Protein AF-A0A7S2IK49-F1 (afdb_monomer)

pLDDT: mean 82.24, std 15.84, range [33.97, 98.12]

Foldseek 3Di:
DDDQPPQREPDDAQAEDEQCLPAAAEEDDPPHEYEYENYEYYNQHPDDPDPPRQDEASHYEEPEHYEYELYEYYLAQGAAYASHYEAQYAYEYYQYYYANAEYPYYRHYDYDHDPVRDYHYPPVRYYYYHGD

Organism: NCBI:txid156173

Secondary structure (DSSP, 8-state):
-PPPPTTS-B--TTEEEE-TTTS-SEEPPTT--EEEESEEEES-EE--SSTT-----SSEEESSEEEEEEEEEES-EESSB-SSEEESSEEEEEEEEEES-B-SB-SSEEE---TTS--EE-TTSEEEES--

InterPro domains:
  IPR011050 Pectin lyase fold/virulence factor [SSF51126] (5-116)

Nearest PDB structures (foldseek):
  1dbo-assembly1_A  TM=4.584E-01  e=4.000E+00  Pedobacter heparinus
  8jle-assembly1_A  TM=2.167E-01  e=2.878E-01  Homo sapiens
  7uib-assembly1_F  TM=2.318E-01  e=9.103E-01  Homo sapiens
  8yk1-assembly3_C  TM=3.008E-01  e=4.225E+00  Bifidobacterium bifidum JCM 1254

Sequence (132 aa):
MKEVDANGTIIQNGTVLDGLHNFTLLTTLQGVDINVSDITFINGAAPGNDMNNAVNGGAVVNGHKMTVSRCNFYNNIATSQGGAFSNTGELVLHTVDFRHNKAKDAGALASTGASNKRIKMHGKYVTFAHNE

Mean predicted aligned error: 6.8 Å

Radius of gyration: 13.39 Å; Cα contacts (8 Å, |Δi|>4): 428; chains: 1; bounding box: 37×31×32 Å

Solvent-accessible surface area (backbone atoms only — not comparable to full-atom values): 6336 Å² total; per-residue (Å²): 138,82,79,64,44,101,73,58,32,48,77,48,83,78,37,71,49,74,24,82,59,67,31,55,73,44,70,56,56,90,93,46,64,38,47,41,39,31,37,34,41,29,27,8,8,22,74,45,94,45,102,83,44,73,26,48,7,0,26,27,34,37,66,32,45,37,40,41,31,53,29,39,34,34,51,9,32,12,64,29,29,0,0,24,28,22,33,50,22,33,40,37,43,38,39,31,40,35,32,48,9,29,18,73,44,49,12,36,64,30,74,73,26,58,89,90,33,58,74,45,65,55,69,92,39,58,46,78,44,75,48,65

Structure (mmCIF, N/CA/C/O backbone):
data_AF-A0A7S2IK49-F1
#
_entry.id   AF-A0A7S2IK49-F1
#
loop_
_atom_site.group_PDB
_atom_site.id
_atom_site.type_symbol
_atom_site.label_atom_id
_atom_site.label_alt_id
_atom_site.label_comp_id
_atom_site.label_asym_id
_atom_site.label_entity_id
_atom_site.label_seq_id
_atom_site.pdbx_PDB_ins_code
_atom_site.Cartn_x
_atom_site.Cartn_y
_atom_site.Cartn_z
_atom_site.occupancy
_atom_site.B_iso_or_equiv
_atom_site.auth_seq_id
_atom_site.auth_comp_id
_atom_site.auth_asym_id
_atom_site.auth_atom_id
_atom_site.pdbx_PDB_model_num
ATOM 1 N N . MET A 1 1 ? -5.432 18.640 -6.235 1.00 33.97 1 MET A N 1
ATOM 2 C CA . MET A 1 1 ? -5.021 18.485 -4.825 1.00 33.97 1 MET A CA 1
ATOM 3 C C . MET A 1 1 ? -6.313 18.313 -4.037 1.00 33.97 1 MET A C 1
ATOM 5 O O . MET A 1 1 ? -7.116 19.233 -4.068 1.00 33.97 1 MET A O 1
ATOM 9 N N . LYS A 1 2 ? -6.619 17.115 -3.523 1.00 42.72 2 LYS A N 1
ATOM 10 C CA . LYS A 1 2 ? -7.844 16.874 -2.736 1.00 42.72 2 LYS A CA 1
ATOM 11 C C . LYS A 1 2 ? -7.474 16.885 -1.253 1.00 42.72 2 LYS A C 1
ATOM 13 O O . LYS A 1 2 ? -6.418 16.373 -0.898 1.00 42.72 2 LYS A O 1
ATOM 18 N N . GLU A 1 3 ? -8.296 17.563 -0.463 1.00 40.81 3 GLU A N 1
ATOM 19 C CA . GLU A 1 3 ? -8.010 18.011 0.902 1.00 40.81 3 GLU A CA 1
ATOM 20 C C . GLU A 1 3 ? -7.907 16.862 1.914 1.00 40.81 3 GLU A C 1
ATOM 22 O O . GLU A 1 3 ? -8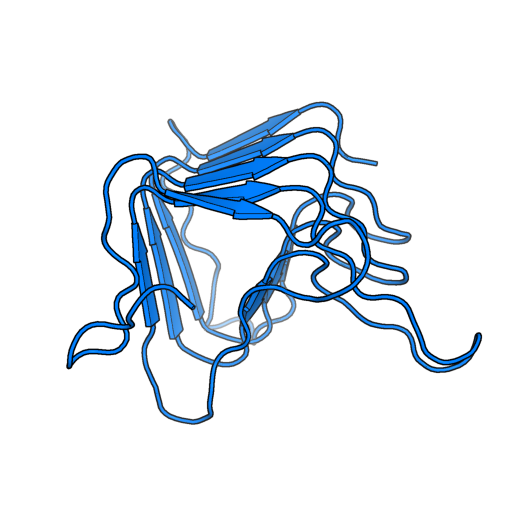.616 15.860 1.828 1.00 40.81 3 GLU A O 1
ATOM 27 N N . VAL A 1 4 ? -7.006 17.047 2.878 1.00 46.50 4 VAL A N 1
ATOM 28 C CA . VAL A 1 4 ? -6.855 16.243 4.094 1.00 46.50 4 VAL A CA 1
ATOM 29 C C . VAL A 1 4 ? -7.746 16.886 5.156 1.00 46.50 4 VAL A C 1
ATOM 31 O O . VAL A 1 4 ? -7.681 18.105 5.325 1.00 46.50 4 VAL A O 1
ATOM 34 N N . ASP A 1 5 ? -8.593 16.120 5.851 1.00 50.47 5 ASP A N 1
ATOM 35 C CA . ASP A 1 5 ? -9.373 16.698 6.950 1.00 50.47 5 ASP A CA 1
ATOM 36 C C . ASP A 1 5 ? -8.479 17.067 8.147 1.00 50.47 5 ASP A C 1
ATOM 38 O O . ASP A 1 5 ? -7.316 16.669 8.235 1.00 50.47 5 ASP A O 1
ATOM 42 N N . ALA A 1 6 ? -9.013 17.848 9.089 1.00 41.59 6 ALA A N 1
ATOM 43 C CA . ALA A 1 6 ? -8.260 18.381 10.227 1.00 41.59 6 ALA A CA 1
ATOM 44 C C . ALA A 1 6 ? -7.614 17.311 11.141 1.00 41.59 6 ALA A C 1
ATOM 46 O O . ALA A 1 6 ? -6.822 17.669 12.011 1.00 41.59 6 ALA A O 1
ATOM 47 N N . ASN A 1 7 ? -7.916 16.021 10.942 1.00 48.44 7 ASN A N 1
ATOM 48 C CA . ASN A 1 7 ? -7.340 14.895 11.679 1.00 48.44 7 ASN A CA 1
ATOM 49 C C . ASN A 1 7 ? -6.367 14.045 10.840 1.00 48.44 7 ASN A C 1
ATOM 51 O O . ASN A 1 7 ? -5.948 12.981 11.291 1.00 48.44 7 ASN A O 1
ATOM 55 N N . GLY A 1 8 ? -6.007 14.473 9.625 1.00 53.44 8 GLY A N 1
ATOM 56 C CA . GLY A 1 8 ? -5.157 13.675 8.738 1.00 53.44 8 GLY A CA 1
ATOM 57 C C . GLY A 1 8 ? -5.917 12.595 7.962 1.00 53.44 8 GLY A C 1
ATOM 58 O O . GLY A 1 8 ? -5.289 11.730 7.349 1.00 53.44 8 GLY A O 1
ATOM 59 N N . THR A 1 9 ? -7.252 12.615 7.983 1.00 59.44 9 THR A N 1
ATOM 60 C CA . THR A 1 9 ? -8.081 11.597 7.339 1.00 59.44 9 THR A CA 1
ATOM 61 C C . THR A 1 9 ? -8.373 11.994 5.894 1.00 59.44 9 THR A C 1
ATOM 63 O O . THR A 1 9 ? -8.855 13.091 5.607 1.00 59.44 9 THR A O 1
ATOM 66 N N . ILE A 1 10 ? -8.099 11.084 4.959 1.00 60.72 10 ILE A N 1
ATOM 67 C CA . ILE A 1 10 ? -8.537 11.204 3.564 1.00 60.72 10 ILE A CA 1
ATOM 68 C C . ILE A 1 10 ? -9.892 10.491 3.490 1.00 60.72 10 ILE A C 1
ATOM 70 O O . ILE A 1 10 ? -9.928 9.266 3.380 1.00 60.72 10 ILE A O 1
ATOM 74 N N . ILE A 1 11 ? -11.004 11.225 3.620 1.00 56.31 11 ILE A N 1
ATOM 75 C CA . ILE A 1 11 ? -12.362 10.650 3.571 1.00 56.31 11 ILE A CA 1
ATOM 76 C C . ILE A 1 11 ? -13.175 11.331 2.477 1.00 56.31 11 ILE A C 1
ATOM 78 O O . ILE A 1 11 ? -13.847 12.336 2.692 1.00 56.31 11 ILE A O 1
ATOM 82 N N . GLN A 1 12 ? -13.157 10.753 1.285 1.00 60.78 12 GLN A N 1
ATOM 83 C CA . GLN A 1 12 ? -14.187 11.016 0.288 1.00 60.78 12 GLN A CA 1
ATOM 84 C C . GLN A 1 12 ? -14.528 9.678 -0.358 1.00 60.78 12 GLN A C 1
ATOM 86 O O . GLN A 1 12 ? -13.699 9.105 -1.063 1.00 60.78 12 GLN A O 1
ATOM 91 N N . ASN A 1 13 ? -15.734 9.178 -0.086 1.00 62.22 13 ASN A N 1
ATOM 92 C CA . ASN A 1 13 ? -16.219 7.896 -0.589 1.00 62.22 13 ASN A CA 1
ATOM 93 C C . ASN A 1 13 ? -16.057 7.814 -2.118 1.00 62.22 13 ASN A C 1
ATOM 95 O O . ASN A 1 13 ? -16.522 8.698 -2.838 1.00 62.22 13 ASN A O 1
ATOM 99 N N . GLY A 1 14 ? -15.371 6.776 -2.598 1.00 68.88 14 GLY A N 1
ATOM 100 C CA . GLY A 1 14 ? -15.109 6.576 -4.024 1.00 68.88 14 GLY A CA 1
ATOM 101 C C . GLY A 1 14 ? -13.947 7.407 -4.571 1.00 68.88 14 GLY A C 1
ATOM 102 O O . GLY A 1 14 ? -13.798 7.528 -5.787 1.00 68.88 14 GLY A O 1
ATOM 103 N N . THR A 1 15 ? -13.109 7.987 -3.708 1.00 84.94 15 THR A N 1
ATOM 104 C CA . THR A 1 15 ? -11.921 8.705 -4.172 1.00 84.94 15 THR A CA 1
ATOM 105 C C . THR A 1 15 ? -10.896 7.739 -4.728 1.00 84.94 15 THR A C 1
ATOM 107 O O . THR A 1 15 ? -10.430 6.826 -4.047 1.00 84.94 15 THR A O 1
ATOM 110 N N . VAL A 1 16 ? -10.518 7.996 -5.976 1.00 90.06 16 VAL A N 1
ATOM 111 C CA . VAL A 1 16 ? -9.379 7.366 -6.629 1.00 90.06 16 VAL A CA 1
ATOM 112 C C . VAL A 1 16 ? -8.183 8.299 -6.499 1.00 90.06 16 VAL A C 1
ATOM 114 O O . VAL A 1 16 ? -8.249 9.463 -6.905 1.00 90.06 16 VAL A O 1
ATOM 117 N N . LEU A 1 17 ? -7.106 7.786 -5.920 1.00 89.38 17 LEU A N 1
ATOM 118 C CA . LEU A 1 17 ? -5.793 8.405 -5.951 1.00 89.38 17 LEU A CA 1
ATOM 119 C C . LEU A 1 17 ? -4.973 7.648 -7.000 1.00 89.38 17 LEU A C 1
ATOM 121 O O . LEU A 1 17 ? -4.707 6.458 -6.834 1.00 89.38 17 LEU A O 1
ATOM 125 N N . ASP A 1 18 ? -4.629 8.336 -8.087 1.00 92.94 18 ASP A N 1
ATOM 126 C CA . ASP A 1 18 ? -3.881 7.779 -9.216 1.00 92.94 18 ASP A CA 1
ATOM 127 C C . ASP A 1 18 ? -2.454 8.337 -9.229 1.00 92.94 18 ASP A C 1
ATOM 129 O O . ASP A 1 18 ? -2.252 9.549 -9.340 1.00 92.94 18 ASP A O 1
ATOM 133 N N . GLY A 1 19 ? -1.473 7.448 -9.069 1.00 88.81 19 GLY A N 1
ATOM 134 C CA . GLY A 1 19 ? -0.053 7.789 -9.054 1.00 88.81 19 GLY A CA 1
ATOM 135 C C . GLY A 1 19 ? 0.548 7.932 -10.450 1.00 88.81 19 GLY A C 1
ATOM 136 O O . GLY A 1 19 ? 1.685 8.389 -10.572 1.00 88.81 19 GLY A O 1
ATOM 137 N N . LEU A 1 20 ? -0.187 7.542 -11.503 1.00 92.50 20 LEU A N 1
ATOM 138 C CA . LEU A 1 20 ? 0.247 7.574 -12.906 1.00 92.50 20 LEU A CA 1
ATOM 139 C C . LEU A 1 20 ? 1.612 6.900 -13.149 1.00 92.50 20 LEU A C 1
ATOM 141 O O . LEU A 1 20 ? 2.349 7.277 -14.055 1.00 92.50 20 LEU A O 1
ATOM 145 N N . HIS A 1 21 ? 1.956 5.928 -12.307 1.00 90.75 21 HIS A N 1
ATOM 146 C CA . HIS A 1 21 ? 3.249 5.254 -12.211 1.00 90.75 21 HIS A CA 1
ATOM 147 C C . HIS A 1 21 ? 4.457 6.171 -11.969 1.00 90.75 21 HIS A C 1
ATOM 149 O O . HIS A 1 21 ? 5.587 5.791 -12.269 1.00 90.75 21 HIS A O 1
ATOM 155 N N . ASN A 1 22 ? 4.245 7.348 -11.377 1.00 85.88 22 ASN A N 1
ATOM 156 C CA . ASN A 1 22 ? 5.302 8.339 -11.174 1.00 85.88 22 ASN A CA 1
ATOM 157 C C . ASN A 1 22 ? 5.679 8.569 -9.707 1.00 85.88 22 ASN A C 1
ATOM 159 O O . ASN A 1 22 ? 6.790 9.025 -9.442 1.00 85.88 22 ASN A O 1
ATOM 163 N N . PHE A 1 23 ? 4.783 8.306 -8.753 1.00 83.88 23 PHE A N 1
ATOM 164 C CA . PHE A 1 23 ? 5.038 8.621 -7.346 1.00 83.88 23 PHE A CA 1
ATOM 165 C C . PHE A 1 23 ? 4.231 7.766 -6.366 1.00 83.88 23 PHE A C 1
ATOM 167 O O . PHE A 1 23 ? 3.170 7.223 -6.690 1.00 83.88 23 PHE A O 1
ATOM 174 N N . THR A 1 24 ? 4.746 7.694 -5.137 1.00 89.31 24 THR A N 1
ATOM 175 C CA . THR A 1 24 ? 4.035 7.182 -3.966 1.00 89.31 24 THR A CA 1
ATOM 176 C C . THR A 1 24 ? 2.946 8.175 -3.576 1.00 89.31 24 THR A C 1
ATOM 178 O O . THR A 1 24 ? 3.186 9.381 -3.525 1.00 89.31 24 THR A O 1
ATOM 181 N N . LEU A 1 25 ? 1.742 7.683 -3.290 1.00 89.31 25 LEU A N 1
ATOM 182 C CA . LEU A 1 25 ? 0.575 8.539 -3.075 1.00 89.31 25 LEU A CA 1
ATOM 183 C C . LEU A 1 25 ? 0.420 9.003 -1.627 1.00 89.31 25 LEU A C 1
ATOM 185 O O . LEU A 1 25 ? -0.115 10.084 -1.387 1.00 89.31 25 LEU A O 1
ATOM 189 N N . LEU A 1 26 ? 0.853 8.188 -0.664 1.00 89.25 26 LEU A N 1
ATOM 190 C CA . LEU A 1 26 ? 0.727 8.503 0.754 1.00 89.25 26 LEU A CA 1
ATOM 191 C C . LEU A 1 26 ? 1.937 8.006 1.544 1.00 89.25 26 LEU A C 1
ATOM 193 O O . LEU A 1 26 ? 2.270 6.823 1.523 1.00 89.25 26 LEU A O 1
ATOM 197 N N . THR A 1 27 ? 2.517 8.909 2.327 1.00 86.31 27 THR A N 1
ATOM 198 C CA . THR A 1 27 ? 3.586 8.599 3.277 1.00 86.31 27 THR A CA 1
ATOM 199 C C . THR A 1 27 ? 3.216 9.159 4.638 1.00 86.31 27 THR A C 1
ATOM 201 O O . THR A 1 27 ? 2.811 10.316 4.750 1.00 86.31 27 THR A O 1
ATOM 204 N N . THR A 1 28 ? 3.352 8.356 5.689 1.00 82.50 28 THR A N 1
ATOM 205 C CA . THR A 1 28 ? 3.091 8.837 7.051 1.00 82.50 28 THR A CA 1
ATOM 206 C C . THR A 1 28 ? 4.200 9.746 7.555 1.00 82.50 28 THR A C 1
ATOM 208 O O . THR A 1 28 ? 5.380 9.415 7.424 1.00 82.50 28 THR A O 1
ATOM 211 N N . LEU A 1 29 ? 3.814 10.832 8.221 1.00 77.81 29 LEU A N 1
ATOM 212 C CA . LEU A 1 29 ? 4.723 11.672 8.995 1.00 77.81 29 LEU A CA 1
ATOM 213 C C . LEU A 1 29 ? 4.944 11.084 10.395 1.00 77.81 29 LEU A C 1
ATOM 215 O O . LEU A 1 29 ? 4.109 10.351 10.929 1.00 77.81 29 LEU A O 1
ATOM 219 N N . GLN A 1 30 ? 6.086 11.404 11.001 1.00 77.12 30 GLN A N 1
ATOM 220 C CA . GLN A 1 30 ? 6.421 10.931 12.341 1.00 77.12 30 GLN A CA 1
ATOM 221 C C . GLN A 1 30 ? 5.415 11.455 13.379 1.00 77.12 30 GLN A C 1
ATOM 223 O O . GLN A 1 30 ? 5.123 12.646 13.415 1.00 77.12 30 GLN A O 1
ATOM 228 N N . GLY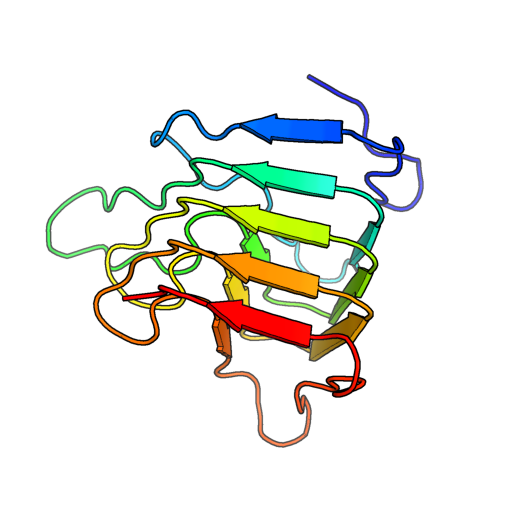 A 1 31 ? 4.923 10.562 14.245 1.00 79.69 31 GLY A N 1
ATOM 229 C CA . GLY A 1 31 ? 4.044 10.917 15.366 1.00 79.69 31 GLY A CA 1
ATOM 230 C C . GLY A 1 31 ? 2.588 11.195 14.988 1.00 79.69 31 GLY A C 1
ATOM 231 O O . GLY A 1 31 ? 1.837 11.672 15.834 1.00 79.69 31 GLY A O 1
ATOM 232 N N . VAL A 1 32 ? 2.187 10.907 13.745 1.00 81.06 32 VAL A N 1
ATOM 233 C CA . VAL A 1 32 ? 0.806 11.071 13.279 1.00 81.06 32 VAL A CA 1
ATOM 234 C C . VAL A 1 32 ? 0.179 9.701 13.045 1.00 81.06 32 VAL A C 1
ATOM 236 O O . VAL A 1 32 ? 0.647 8.929 12.205 1.00 81.06 32 VAL A O 1
ATOM 239 N N . ASP A 1 33 ? -0.890 9.412 13.784 1.00 84.44 33 ASP A N 1
ATOM 240 C CA . ASP A 1 33 ? -1.770 8.274 13.517 1.00 84.44 33 ASP A CA 1
ATOM 241 C C . ASP A 1 33 ? -2.628 8.588 12.287 1.00 84.44 33 ASP A C 1
ATOM 243 O O . ASP A 1 33 ? -3.306 9.613 12.247 1.00 84.44 33 ASP A O 1
ATOM 247 N N . ILE A 1 34 ? -2.629 7.698 11.294 1.00 82.19 34 ILE A N 1
ATOM 248 C CA . ILE A 1 34 ? -3.396 7.893 10.059 1.00 82.19 34 ILE A CA 1
ATOM 249 C C . ILE A 1 34 ? -4.553 6.901 9.985 1.00 82.19 34 ILE A C 1
ATOM 251 O O . ILE A 1 34 ? -4.385 5.694 10.163 1.00 82.19 34 ILE A O 1
ATOM 255 N N . ASN A 1 35 ? -5.735 7.407 9.650 1.00 86.38 35 ASN A N 1
ATOM 256 C CA . ASN A 1 35 ? -6.874 6.583 9.278 1.00 86.38 35 ASN A CA 1
ATOM 257 C C . ASN A 1 35 ? -7.189 6.834 7.802 1.00 86.38 35 ASN A C 1
ATOM 259 O O . ASN A 1 35 ? -7.336 7.974 7.369 1.00 86.38 35 ASN A O 1
ATOM 263 N N . VAL A 1 36 ? -7.271 5.764 7.018 1.00 86.19 36 VAL A N 1
ATOM 264 C CA . VAL A 1 36 ? -7.640 5.823 5.603 1.00 86.19 36 VAL A CA 1
ATOM 265 C C . VAL A 1 36 ? -8.884 4.982 5.408 1.00 86.19 36 VAL A C 1
ATOM 267 O O . VAL A 1 36 ? -8.911 3.811 5.804 1.00 86.19 36 VAL A O 1
ATOM 270 N N . SER A 1 37 ? -9.910 5.563 4.789 1.00 87.81 37 SER A N 1
ATOM 271 C CA . SER A 1 37 ? -11.122 4.824 4.468 1.00 87.81 37 SER A CA 1
ATOM 272 C C . SER A 1 37 ? -11.735 5.194 3.129 1.00 87.81 37 SER A C 1
ATOM 274 O O . SER A 1 37 ? -11.773 6.368 2.778 1.00 87.81 37 SER A O 1
ATOM 276 N N . ASP A 1 38 ? -12.285 4.196 2.434 1.00 88.94 38 ASP A N 1
ATOM 277 C CA . ASP A 1 38 ? -13.047 4.375 1.187 1.00 88.94 38 ASP A CA 1
ATOM 278 C C . ASP A 1 38 ? -12.225 4.967 0.026 1.00 88.94 38 ASP A C 1
ATOM 280 O O . ASP A 1 38 ? -12.749 5.704 -0.815 1.00 88.94 38 ASP A O 1
ATOM 284 N N . ILE A 1 39 ? -10.931 4.621 -0.024 1.00 90.25 39 ILE A N 1
ATOM 285 C CA . ILE A 1 39 ? -9.977 5.086 -1.038 1.00 90.25 39 ILE A CA 1
ATOM 286 C C . ILE A 1 39 ? -9.545 3.941 -1.952 1.00 90.25 39 ILE A C 1
ATOM 288 O O . ILE A 1 39 ? -9.239 2.834 -1.506 1.00 90.25 39 ILE A O 1
ATOM 292 N N . THR A 1 40 ? -9.464 4.229 -3.248 1.00 93.81 40 THR A N 1
ATOM 293 C CA . THR A 1 40 ? -8.808 3.362 -4.230 1.00 93.81 40 THR A CA 1
ATOM 294 C C . THR A 1 40 ? -7.468 3.977 -4.625 1.00 93.81 40 THR A C 1
ATOM 296 O O . THR A 1 40 ? -7.428 5.067 -5.187 1.00 93.81 40 THR A O 1
ATOM 299 N N . PHE A 1 41 ? -6.376 3.275 -4.339 1.00 94.56 41 PHE A N 1
ATOM 300 C CA . PHE A 1 41 ? -5.021 3.626 -4.747 1.00 94.56 41 PHE A CA 1
ATOM 301 C C . PHE A 1 41 ? -4.667 2.866 -6.021 1.00 94.56 41 PHE A C 1
ATOM 303 O O . PHE A 1 41 ? -4.612 1.630 -6.006 1.00 94.56 41 PHE A O 1
ATOM 310 N N . ILE A 1 42 ? -4.429 3.593 -7.111 1.00 96.44 42 ILE A N 1
ATOM 311 C CA . ILE A 1 42 ? -4.048 2.999 -8.392 1.00 96.44 42 ILE A CA 1
ATOM 312 C C . ILE A 1 42 ? -2.746 3.571 -8.922 1.00 96.44 42 ILE A C 1
ATOM 314 O O . ILE A 1 42 ? -2.435 4.741 -8.698 1.00 96.44 42 ILE A O 1
ATOM 318 N N . ASN A 1 43 ? -2.014 2.736 -9.658 1.00 95.62 43 ASN A N 1
ATOM 319 C CA . ASN A 1 43 ? -0.814 3.117 -10.403 1.00 95.62 43 ASN A CA 1
ATOM 320 C C . ASN A 1 43 ? 0.202 3.901 -9.554 1.00 95.62 43 ASN A C 1
ATOM 322 O O . ASN A 1 43 ? 0.921 4.758 -10.059 1.00 95.62 43 ASN A O 1
ATOM 326 N N . GLY A 1 44 ? 0.259 3.646 -8.250 1.00 94.06 44 GLY A N 1
ATOM 327 C CA . GLY A 1 44 ? 1.321 4.144 -7.396 1.00 94.06 44 GLY A CA 1
ATOM 328 C C . GLY A 1 44 ? 2.640 3.539 -7.827 1.00 94.06 44 GLY A C 1
ATOM 329 O O . GLY A 1 44 ? 2.705 2.349 -8.144 1.00 94.06 44 GLY A O 1
ATOM 330 N N . ALA A 1 45 ? 3.689 4.347 -7.848 1.00 91.69 45 ALA A N 1
ATOM 331 C CA . ALA A 1 45 ? 5.021 3.844 -8.105 1.00 91.69 45 ALA A CA 1
ATOM 332 C C . ALA A 1 45 ? 6.015 4.409 -7.108 1.00 91.69 45 ALA A C 1
ATOM 334 O O . ALA A 1 45 ? 6.009 5.596 -6.804 1.00 91.69 45 ALA A O 1
ATOM 335 N N . ALA A 1 46 ? 6.939 3.560 -6.687 1.00 85.06 46 ALA A N 1
ATOM 336 C CA . ALA A 1 46 ? 8.140 3.985 -5.997 1.00 85.06 46 ALA A CA 1
ATOM 337 C C . ALA A 1 46 ? 9.331 3.875 -6.971 1.00 85.06 46 ALA A C 1
ATOM 339 O O . ALA A 1 46 ? 10.125 2.935 -6.847 1.00 85.06 46 ALA A O 1
ATOM 340 N N . PRO A 1 47 ? 9.428 4.747 -8.004 1.00 67.69 47 PRO A N 1
ATOM 341 C CA . PRO A 1 47 ? 10.527 4.686 -8.953 1.00 67.69 47 PRO A CA 1
ATOM 342 C C . PRO A 1 47 ? 11.813 5.008 -8.197 1.00 67.69 47 PRO A C 1
ATOM 344 O O . PRO A 1 47 ? 12.013 6.119 -7.706 1.00 67.69 47 PRO A O 1
ATOM 347 N N . GLY A 1 48 ? 12.671 4.001 -8.053 1.00 65.31 48 GLY A N 1
ATOM 348 C CA . GLY A 1 48 ? 14.012 4.220 -7.543 1.00 65.31 48 GLY A CA 1
ATOM 349 C C . GLY A 1 48 ? 14.726 5.193 -8.471 1.00 65.31 48 GLY A C 1
ATOM 350 O O . GLY A 1 48 ? 14.769 4.964 -9.677 1.00 65.31 48 GLY A O 1
ATOM 351 N N . ASN A 1 49 ? 15.290 6.241 -7.878 1.00 57.28 49 ASN A N 1
ATOM 352 C CA . ASN A 1 49 ? 16.294 7.137 -8.452 1.00 57.28 49 ASN A CA 1
ATOM 353 C C . ASN A 1 49 ? 17.143 6.567 -9.572 1.00 57.28 49 ASN A C 1
ATOM 355 O O . ASN A 1 49 ? 17.339 7.125 -10.642 1.00 57.28 49 ASN A O 1
ATOM 359 N N . ASP A 1 50 ? 17.691 5.429 -9.159 1.00 53.69 50 ASP A N 1
ATOM 360 C CA . ASP A 1 50 ? 18.957 4.840 -9.508 1.00 53.69 50 ASP A CA 1
ATOM 361 C C . ASP A 1 50 ? 18.916 3.421 -8.919 1.00 53.69 50 ASP A C 1
ATOM 363 O O . ASP A 1 50 ? 18.286 3.188 -7.880 1.00 53.69 50 ASP A O 1
ATOM 367 N N . MET A 1 51 ? 19.630 2.471 -9.523 1.00 47.06 51 MET A N 1
ATOM 368 C CA . MET A 1 51 ? 19.653 1.046 -9.139 1.00 47.06 51 MET A CA 1
ATOM 369 C C . MET A 1 51 ? 20.130 0.755 -7.693 1.00 47.06 51 MET A C 1
ATOM 371 O O . MET A 1 51 ? 20.157 -0.405 -7.290 1.00 47.06 51 MET A O 1
ATOM 375 N N . ASN A 1 52 ? 20.474 1.784 -6.906 1.00 51.88 52 ASN A N 1
ATOM 376 C CA . ASN A 1 52 ? 20.876 1.696 -5.497 1.00 51.88 52 ASN A CA 1
ATOM 377 C C . ASN A 1 52 ? 19.834 2.227 -4.494 1.00 51.88 52 ASN A C 1
ATOM 379 O O . ASN A 1 52 ? 19.995 1.996 -3.298 1.00 51.88 52 ASN A O 1
ATOM 383 N N . ASN A 1 53 ? 18.760 2.887 -4.942 1.00 55.97 53 ASN A N 1
ATOM 384 C CA . ASN A 1 53 ? 17.661 3.314 -4.072 1.00 55.97 53 ASN A CA 1
ATOM 385 C C . ASN A 1 53 ? 16.490 2.343 -4.226 1.00 55.97 53 ASN A C 1
ATOM 387 O O . ASN A 1 53 ? 15.529 2.592 -4.951 1.00 55.97 53 ASN A O 1
ATOM 391 N N . ALA A 1 54 ? 16.593 1.203 -3.549 1.00 59.62 54 ALA A N 1
ATOM 392 C CA . ALA A 1 54 ? 15.466 0.310 -3.322 1.00 59.62 54 ALA A CA 1
ATOM 393 C C . ALA A 1 54 ? 14.365 1.076 -2.570 1.00 59.62 54 ALA A C 1
ATOM 395 O O . ALA A 1 54 ? 14.563 1.463 -1.418 1.00 59.62 54 ALA A O 1
ATOM 396 N N . VAL A 1 55 ? 13.214 1.300 -3.210 1.00 74.94 5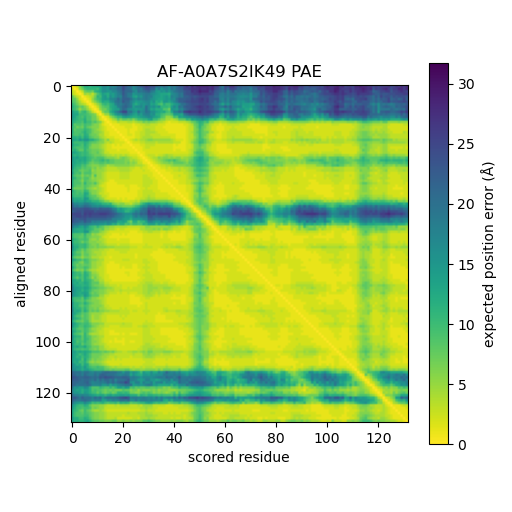5 VAL A N 1
ATOM 397 C CA . VAL A 1 55 ? 12.078 1.984 -2.578 1.00 74.94 55 VAL A CA 1
ATOM 398 C C . VAL A 1 55 ? 10.918 1.000 -2.444 1.00 74.94 55 VAL A C 1
ATOM 400 O O . VAL A 1 55 ? 10.600 0.244 -3.365 1.00 74.94 55 VAL A O 1
ATOM 403 N N . ASN A 1 56 ? 10.330 0.970 -1.250 1.00 87.12 56 ASN A N 1
ATOM 404 C CA . ASN A 1 56 ? 9.233 0.080 -0.882 1.00 87.12 56 ASN A CA 1
ATOM 405 C C . ASN A 1 56 ? 7.903 0.844 -0.943 1.00 87.12 56 ASN A C 1
ATOM 407 O O . ASN A 1 56 ? 7.900 2.053 -0.727 1.00 87.12 56 ASN A O 1
ATOM 411 N N . GLY A 1 57 ? 6.781 0.150 -1.143 1.00 87.25 57 GLY A N 1
ATOM 412 C CA . GLY A 1 57 ? 5.449 0.761 -1.061 1.00 87.25 57 GLY A CA 1
ATOM 413 C C . GLY A 1 57 ? 5.120 1.649 -2.259 1.00 87.25 57 GLY A C 1
ATOM 414 O O . GLY A 1 57 ? 5.238 2.870 -2.180 1.00 87.25 57 GLY A O 1
ATOM 415 N N . GLY A 1 58 ? 4.666 1.049 -3.364 1.00 91.75 58 GLY A N 1
ATOM 416 C CA . GLY A 1 58 ? 4.325 1.801 -4.578 1.00 91.75 58 GLY A CA 1
ATOM 417 C C . GLY A 1 58 ? 3.203 2.818 -4.363 1.00 91.75 58 GLY A C 1
ATOM 418 O O . GLY A 1 58 ? 3.273 3.927 -4.879 1.00 91.75 58 GLY A O 1
ATOM 419 N N . ALA A 1 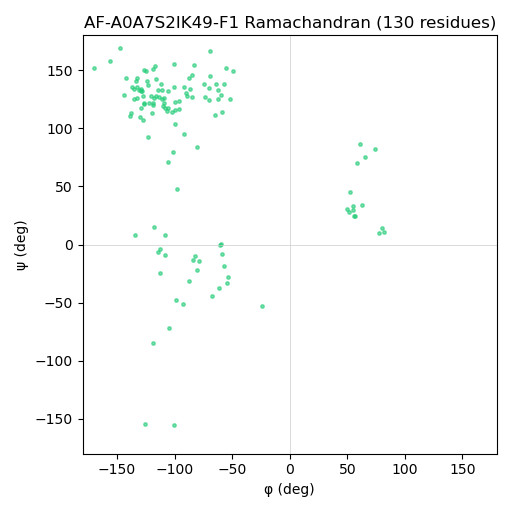59 ? 2.199 2.487 -3.548 1.00 94.00 59 ALA A N 1
ATOM 420 C CA . ALA A 1 59 ? 1.112 3.399 -3.200 1.00 94.00 59 ALA A CA 1
ATOM 421 C C . ALA A 1 59 ? 1.302 4.078 -1.846 1.00 94.00 59 ALA A C 1
ATOM 423 O O . ALA A 1 59 ? 1.093 5.287 -1.727 1.00 94.00 59 ALA A O 1
ATOM 424 N N . VAL A 1 60 ? 1.638 3.289 -0.824 1.00 93.06 60 VAL A N 1
ATOM 425 C CA . VAL A 1 60 ? 1.624 3.728 0.572 1.00 93.06 60 VAL A CA 1
ATOM 426 C C . VAL A 1 60 ? 2.882 3.285 1.303 1.00 93.06 60 VAL A C 1
ATOM 428 O O . VAL A 1 60 ? 3.259 2.110 1.270 1.00 93.06 60 VAL A O 1
ATOM 431 N N . VAL A 1 61 ? 3.473 4.221 2.043 1.00 90.62 61 VAL A N 1
ATOM 432 C CA . VAL A 1 61 ? 4.561 3.968 2.989 1.00 90.62 61 VAL A CA 1
ATOM 433 C C . VAL A 1 61 ? 4.120 4.383 4.390 1.00 90.62 61 VAL A C 1
ATOM 435 O O . VAL A 1 61 ? 3.928 5.563 4.684 1.00 90.62 61 VAL A O 1
ATOM 438 N N . ASN A 1 62 ? 3.979 3.397 5.275 1.00 88.44 62 ASN A N 1
ATOM 439 C CA . ASN A 1 62 ? 3.640 3.606 6.676 1.00 88.44 62 ASN A CA 1
ATOM 440 C C . ASN A 1 62 ? 4.826 3.315 7.600 1.00 88.44 62 ASN A C 1
ATOM 442 O O . ASN A 1 62 ? 5.322 2.190 7.650 1.00 88.44 62 ASN A O 1
ATOM 446 N N . GLY A 1 63 ? 5.219 4.316 8.384 1.00 87.31 63 GLY A N 1
ATOM 447 C CA . GLY A 1 63 ? 6.205 4.218 9.461 1.00 87.31 63 GLY A CA 1
ATOM 448 C C . GLY A 1 63 ? 5.629 4.415 10.866 1.00 87.31 63 GLY A C 1
ATOM 449 O O . GLY A 1 63 ? 6.360 4.279 11.849 1.00 87.31 63 GLY A O 1
ATOM 450 N N . HIS A 1 64 ? 4.335 4.721 10.988 1.00 87.50 64 HIS A N 1
ATOM 451 C CA . HIS A 1 64 ? 3.660 4.919 12.271 1.00 87.50 64 HIS A CA 1
ATOM 452 C C . HIS A 1 64 ? 2.424 4.022 12.392 1.00 87.50 64 HIS A C 1
ATOM 454 O O . HIS A 1 64 ? 2.387 2.926 11.833 1.00 87.50 64 HIS A O 1
ATOM 460 N N . LYS A 1 65 ? 1.437 4.405 13.194 1.00 88.31 65 LYS A N 1
ATOM 461 C CA . LYS A 1 65 ? 0.199 3.647 13.316 1.00 88.31 65 LYS A CA 1
ATOM 462 C C . LYS A 1 65 ? -0.771 4.056 12.213 1.00 88.31 65 LYS A C 1
ATOM 464 O O . LYS A 1 65 ? -1.078 5.235 12.050 1.00 88.31 65 LYS A O 1
ATOM 469 N N . MET A 1 66 ? -1.259 3.065 11.471 1.00 88.62 66 MET A N 1
ATOM 470 C CA . MET A 1 66 ? -2.240 3.264 10.414 1.00 88.62 66 MET A CA 1
ATOM 471 C C . MET A 1 66 ? -3.391 2.262 10.513 1.00 88.62 66 MET A C 1
ATOM 473 O O . MET A 1 66 ? -3.179 1.054 10.661 1.00 88.62 66 MET A O 1
ATOM 477 N N . THR A 1 67 ? -4.612 2.768 10.359 1.00 90.50 67 THR A N 1
ATOM 478 C CA . THR A 1 67 ? -5.809 1.953 10.124 1.00 90.50 67 THR A CA 1
ATOM 479 C C . THR A 1 67 ? -6.279 2.163 8.693 1.00 90.50 67 THR A C 1
ATOM 481 O O . THR A 1 67 ? -6.525 3.295 8.282 1.00 90.50 67 THR A O 1
ATOM 484 N N . VAL A 1 68 ? -6.442 1.079 7.937 1.00 90.75 68 VAL A N 1
ATOM 485 C CA . VAL A 1 68 ? -6.908 1.110 6.545 1.00 90.75 68 VAL A CA 1
ATOM 486 C C . VAL A 1 68 ? -8.207 0.330 6.440 1.00 90.75 68 VAL A C 1
ATOM 488 O O . VAL A 1 68 ? -8.254 -0.853 6.784 1.00 90.75 68 VAL A O 1
ATOM 491 N N . SER A 1 69 ? -9.266 0.991 5.976 1.00 90.44 69 SER A N 1
ATOM 492 C CA . SER A 1 69 ? -10.614 0.423 5.938 1.00 90.44 69 SER A CA 1
ATOM 493 C C . SER A 1 69 ? -11.294 0.594 4.584 1.00 90.44 69 SER A C 1
ATOM 495 O O . SER A 1 69 ? -11.325 1.698 4.063 1.00 90.44 69 SER A O 1
ATOM 497 N N . ARG A 1 70 ? -11.909 -0.452 4.021 1.00 91.50 70 ARG A N 1
ATOM 498 C CA . ARG A 1 70 ? -12.667 -0.364 2.749 1.00 91.50 70 ARG A CA 1
ATOM 499 C C . ARG A 1 70 ? -11.842 0.285 1.630 1.00 91.50 70 ARG A C 1
ATOM 501 O O . ARG A 1 70 ? -12.306 1.196 0.954 1.00 91.50 70 ARG A O 1
ATOM 508 N N . CYS A 1 71 ? -10.587 -0.132 1.502 1.00 93.19 71 CYS A N 1
ATOM 509 C CA . CYS A 1 71 ? -9.654 0.438 0.534 1.00 93.19 71 CYS A CA 1
ATOM 510 C C . CYS A 1 71 ? -9.216 -0.600 -0.489 1.00 93.19 71 CYS A C 1
ATOM 512 O O . CYS A 1 71 ? -9.146 -1.793 -0.197 1.00 93.19 71 CYS A O 1
ATOM 514 N N . ASN A 1 72 ? -8.852 -0.115 -1.665 1.00 95.31 72 ASN A N 1
ATOM 515 C CA . ASN A 1 72 ? -8.408 -0.940 -2.775 1.00 95.31 72 ASN A CA 1
ATOM 516 C C . ASN A 1 72 ? -7.022 -0.487 -3.237 1.00 95.31 72 ASN A C 1
ATOM 518 O O . ASN A 1 72 ? -6.764 0.713 -3.311 1.00 95.31 72 ASN A O 1
ATOM 522 N N . PHE A 1 73 ? -6.155 -1.434 -3.580 1.00 97.44 73 PHE A N 1
ATOM 523 C CA . PHE A 1 73 ? -4.803 -1.192 -4.073 1.00 97.44 73 PHE A CA 1
ATOM 524 C C . PHE A 1 73 ? -4.601 -1.944 -5.384 1.00 97.44 73 PHE A C 1
ATOM 526 O O . PHE A 1 73 ? -4.471 -3.173 -5.366 1.00 97.44 73 PHE A O 1
ATOM 533 N N . TYR A 1 74 ? -4.568 -1.216 -6.503 1.00 98.12 74 TYR A N 1
ATOM 534 C CA . TYR A 1 74 ? -4.484 -1.796 -7.843 1.00 98.12 74 TYR A CA 1
ATOM 535 C C . TYR A 1 74 ? -3.291 -1.299 -8.655 1.00 98.12 74 TYR A C 1
ATOM 537 O O . TYR A 1 74 ? -3.028 -0.101 -8.708 1.00 98.12 74 TYR A O 1
ATOM 545 N N . ASN A 1 75 ? -2.611 -2.214 -9.350 1.00 97.69 75 ASN A N 1
ATOM 546 C CA . ASN A 1 75 ? -1.543 -1.889 -10.305 1.00 97.69 75 ASN A CA 1
ATOM 547 C C . ASN A 1 75 ? -0.413 -1.026 -9.714 1.00 97.69 75 ASN A C 1
ATOM 549 O O . ASN A 1 75 ? 0.200 -0.227 -10.420 1.00 97.69 75 ASN A O 1
ATOM 553 N N . ASN A 1 76 ? -0.147 -1.141 -8.413 1.00 96.94 76 ASN A N 1
ATOM 554 C CA . ASN A 1 76 ? 0.916 -0.376 -7.771 1.00 96.94 76 ASN A CA 1
ATOM 555 C C . ASN A 1 76 ? 2.244 -1.126 -7.874 1.00 96.94 76 ASN A C 1
ATOM 557 O O . ASN A 1 76 ? 2.274 -2.355 -7.791 1.00 96.94 76 ASN A O 1
ATOM 561 N N . ILE A 1 77 ? 3.337 -0.391 -8.062 1.00 95.25 77 ILE A N 1
ATOM 562 C CA . ILE A 1 77 ? 4.651 -0.955 -8.363 1.00 95.25 77 ILE A CA 1
ATOM 563 C C . ILE A 1 77 ? 5.697 -0.415 -7.384 1.00 95.25 77 ILE A C 1
ATOM 565 O O . ILE A 1 77 ? 5.884 0.793 -7.249 1.00 95.25 77 ILE A O 1
ATOM 569 N N . ALA A 1 78 ? 6.444 -1.312 -6.748 1.00 93.38 78 ALA A N 1
ATOM 570 C CA . ALA A 1 78 ? 7.653 -0.985 -5.997 1.00 93.38 78 ALA A CA 1
ATOM 571 C C . ALA A 1 78 ? 8.860 -1.708 -6.606 1.00 93.38 78 ALA A C 1
ATOM 573 O O . ALA A 1 78 ? 8.731 -2.796 -7.163 1.00 93.38 78 ALA A O 1
ATOM 574 N N . THR A 1 79 ? 10.056 -1.130 -6.490 1.00 90.75 79 THR A N 1
ATOM 575 C CA . THR A 1 79 ? 11.284 -1.772 -6.996 1.00 90.75 79 THR A CA 1
ATOM 576 C C . THR A 1 79 ? 11.838 -2.824 -6.037 1.00 90.75 79 THR A C 1
ATOM 578 O O . THR A 1 79 ? 12.570 -3.716 -6.462 1.00 90.75 79 THR A O 1
ATOM 581 N N . SER A 1 80 ? 11.485 -2.729 -4.752 1.00 89.25 80 SER A N 1
ATOM 582 C CA . SER A 1 80 ? 12.017 -3.573 -3.682 1.00 89.25 80 SER A CA 1
ATOM 583 C C . SER A 1 80 ? 10.916 -4.382 -3.006 1.00 89.25 80 SER A C 1
ATOM 585 O O . SER A 1 80 ? 10.689 -5.513 -3.428 1.00 89.25 80 SER A O 1
ATOM 587 N N . GLN A 1 81 ? 10.198 -3.825 -2.021 1.00 91.00 81 GLN A N 1
ATOM 588 C CA . GLN A 1 81 ? 9.174 -4.572 -1.287 1.00 91.00 81 GLN A CA 1
ATOM 589 C C . GLN A 1 81 ? 7.805 -3.904 -1.253 1.00 91.00 81 GLN A C 1
ATOM 591 O O . GLN A 1 81 ? 7.709 -2.677 -1.217 1.00 91.00 81 GLN A O 1
ATOM 596 N N . GLY A 1 82 ? 6.749 -4.719 -1.187 1.00 92.94 82 GLY A N 1
ATOM 597 C CA . GLY A 1 82 ? 5.385 -4.245 -0.968 1.00 92.94 82 GLY A CA 1
ATOM 598 C C . GLY A 1 82 ? 4.900 -3.391 -2.130 1.00 92.94 82 GLY A C 1
ATOM 599 O O . GLY A 1 82 ? 4.843 -2.168 -2.014 1.00 92.94 82 GLY A O 1
ATOM 600 N N . GLY A 1 83 ? 4.565 -4.025 -3.257 1.00 94.62 83 GLY A N 1
ATOM 601 C CA . GLY A 1 83 ? 4.248 -3.318 -4.506 1.00 94.62 83 GLY A CA 1
ATOM 602 C C . GLY A 1 83 ? 3.158 -2.265 -4.356 1.00 94.62 83 GLY A C 1
ATOM 603 O O . GLY A 1 83 ? 3.260 -1.188 -4.933 1.00 94.62 83 GLY A O 1
ATOM 604 N N . ALA A 1 84 ? 2.184 -2.501 -3.478 1.00 96.50 84 ALA A N 1
ATOM 605 C CA . ALA A 1 84 ? 1.263 -1.468 -3.022 1.00 96.50 84 ALA A CA 1
ATOM 606 C C . ALA A 1 84 ? 1.724 -0.782 -1.741 1.00 96.50 84 ALA A C 1
ATOM 608 O O . ALA A 1 84 ? 1.718 0.444 -1.658 1.00 96.50 84 ALA A O 1
ATOM 609 N N . PHE A 1 85 ? 2.057 -1.560 -0.719 1.00 94.56 85 PHE A N 1
ATOM 610 C CA . PHE A 1 85 ? 2.092 -1.061 0.645 1.00 94.56 85 PHE A CA 1
ATOM 611 C C . PHE A 1 85 ? 3.349 -1.543 1.361 1.00 94.56 85 PHE A C 1
ATOM 613 O O . PHE A 1 85 ? 3.588 -2.744 1.485 1.00 94.56 85 PHE A O 1
ATOM 620 N N . SER A 1 86 ? 4.117 -0.601 1.904 1.00 93.12 86 SER A N 1
ATOM 621 C CA . SER A 1 86 ? 5.224 -0.883 2.816 1.00 93.12 86 SER A CA 1
ATOM 622 C C . SER A 1 86 ? 4.888 -0.408 4.221 1.00 93.12 86 SER A C 1
ATOM 624 O O . SER A 1 86 ? 4.579 0.763 4.429 1.00 93.12 86 SER A O 1
ATOM 626 N N . ASN A 1 87 ? 4.982 -1.306 5.196 1.00 91.31 87 ASN A N 1
ATOM 627 C CA . ASN A 1 87 ? 4.700 -1.026 6.595 1.00 91.31 87 ASN A CA 1
ATOM 628 C C . ASN A 1 87 ? 5.902 -1.339 7.500 1.00 91.31 87 ASN A C 1
ATOM 630 O O . ASN A 1 87 ? 6.334 -2.482 7.605 1.00 91.31 87 ASN A O 1
ATOM 634 N N . THR A 1 88 ? 6.392 -0.351 8.241 1.00 89.56 88 THR A N 1
ATOM 635 C CA . THR A 1 88 ? 7.356 -0.542 9.345 1.00 89.56 88 THR A CA 1
ATOM 636 C C . THR A 1 88 ? 6.756 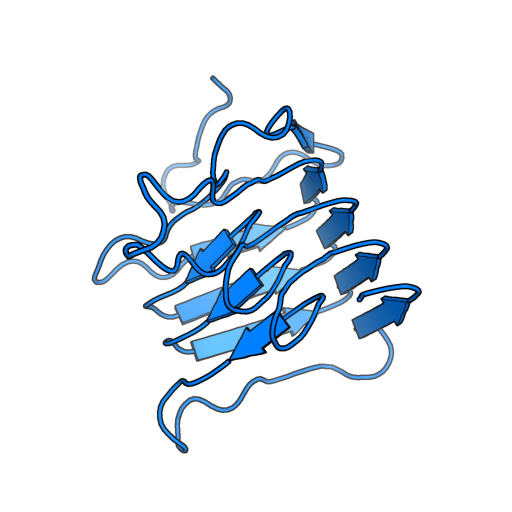-0.174 10.709 1.00 89.56 88 THR A C 1
ATOM 638 O O . THR A 1 88 ? 7.367 -0.413 11.755 1.00 89.56 88 THR A O 1
ATOM 641 N N . GLY A 1 89 ? 5.540 0.379 10.716 1.00 88.56 89 GLY A N 1
ATOM 642 C CA . GLY A 1 89 ? 4.790 0.742 11.912 1.00 88.56 89 GLY A CA 1
ATOM 643 C C . GLY A 1 89 ? 3.704 -0.269 12.300 1.00 88.56 89 GLY A C 1
ATOM 644 O O . GLY A 1 89 ? 3.795 -1.459 11.993 1.00 88.56 89 GLY A O 1
ATOM 645 N N . GLU A 1 90 ? 2.686 0.202 13.022 1.00 89.75 90 GLU A N 1
ATOM 646 C CA . GLU A 1 90 ? 1.502 -0.599 13.363 1.00 89.75 90 GLU A CA 1
ATOM 647 C C . GLU A 1 90 ? 0.471 -0.497 12.243 1.00 89.75 90 GLU A C 1
ATOM 649 O O . GLU A 1 90 ? 0.167 0.601 11.780 1.00 89.75 90 GLU A O 1
ATOM 654 N N . LEU A 1 91 ? -0.090 -1.634 11.832 1.00 90.50 91 LEU A N 1
ATOM 655 C CA . LEU A 1 91 ? -1.048 -1.683 10.734 1.00 90.50 91 LEU A CA 1
ATOM 656 C C . LEU A 1 91 ? -2.277 -2.505 11.105 1.00 90.50 91 LEU A C 1
ATOM 658 O O . LEU A 1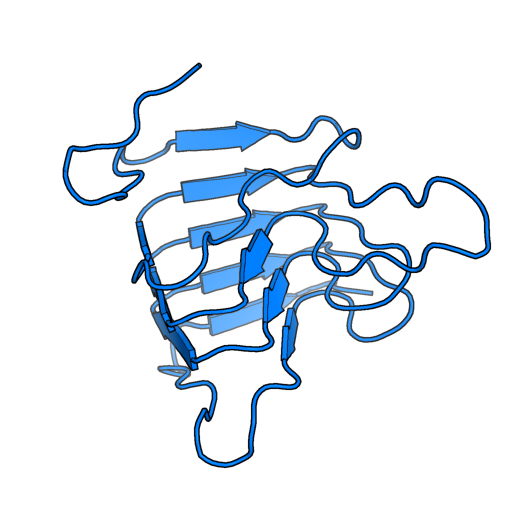 91 ? -2.185 -3.680 11.475 1.00 90.50 91 LEU A O 1
ATOM 662 N N . VAL A 1 92 ? -3.441 -1.889 10.936 1.00 91.31 92 VAL A N 1
ATOM 663 C CA . VAL A 1 92 ? -4.739 -2.549 11.051 1.00 91.31 92 VAL A CA 1
ATOM 664 C C . VAL A 1 92 ? -5.453 -2.465 9.706 1.00 91.31 92 VAL A C 1
ATOM 666 O O . VAL A 1 92 ? -5.616 -1.377 9.158 1.00 91.31 92 VAL A O 1
ATOM 669 N N . LEU A 1 93 ? -5.875 -3.614 9.174 1.00 91.94 93 LEU A N 1
ATOM 670 C CA . LEU A 1 93 ? -6.569 -3.719 7.889 1.00 91.94 93 LEU A CA 1
ATOM 671 C C . LEU A 1 93 ? -7.997 -4.244 8.078 1.00 91.94 93 LEU A C 1
ATOM 673 O O . LEU A 1 93 ? -8.221 -5.317 8.658 1.00 91.94 93 LEU A O 1
ATOM 677 N N . HIS A 1 94 ? -8.962 -3.515 7.523 1.00 91.44 94 HIS A N 1
ATOM 678 C CA . HIS A 1 94 ? -10.381 -3.855 7.535 1.00 91.44 94 HIS A CA 1
ATOM 679 C C . HIS A 1 94 ? -10.963 -3.767 6.128 1.00 91.44 94 HIS A C 1
ATOM 681 O O . HIS A 1 94 ? -11.173 -2.678 5.616 1.00 91.44 94 HIS A O 1
ATOM 687 N N . THR A 1 95 ? -11.311 -4.893 5.510 1.00 91.75 95 THR A N 1
ATOM 688 C CA . THR A 1 95 ? -11.928 -4.871 4.171 1.00 91.75 95 THR A CA 1
ATOM 689 C C . THR A 1 95 ? -11.030 -4.191 3.140 1.00 91.75 95 THR A C 1
ATOM 691 O O . THR A 1 95 ? -11.286 -3.065 2.727 1.00 91.75 95 THR A O 1
ATOM 694 N N . VAL A 1 96 ? -9.923 -4.844 2.795 1.00 94.06 96 VAL A N 1
ATOM 695 C CA . VAL A 1 96 ? -8.899 -4.278 1.914 1.00 94.06 96 VAL A CA 1
ATOM 696 C C . VAL A 1 96 ? -8.584 -5.255 0.798 1.00 94.06 96 VAL A C 1
ATOM 698 O O . VAL A 1 96 ? -8.369 -6.434 1.061 1.00 94.06 96 VAL A O 1
ATOM 701 N N . ASP A 1 97 ? -8.523 -4.766 -0.431 1.00 95.69 97 ASP A N 1
ATOM 702 C CA . ASP A 1 97 ? -8.265 -5.590 -1.607 1.00 95.69 97 ASP A CA 1
ATOM 703 C C . ASP A 1 97 ? -6.976 -5.156 -2.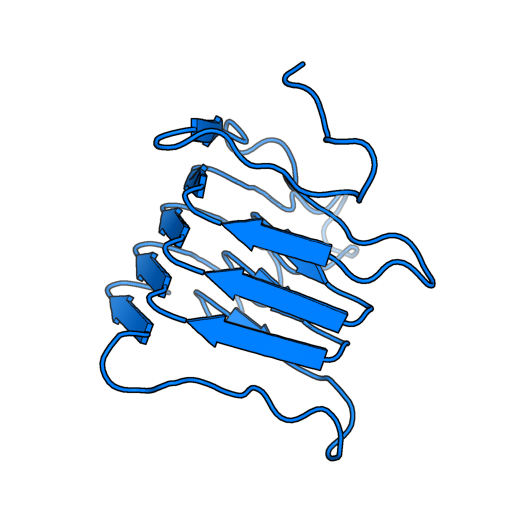306 1.00 95.69 97 ASP A C 1
ATOM 705 O O . ASP A 1 97 ? -6.852 -4.020 -2.757 1.00 95.69 97 ASP A O 1
ATOM 709 N N . PHE A 1 98 ? -6.013 -6.070 -2.402 1.00 97.31 98 PHE A N 1
ATOM 710 C CA . PHE A 1 98 ? -4.760 -5.884 -3.125 1.00 97.31 98 PHE A CA 1
ATOM 711 C C . PHE A 1 98 ? -4.787 -6.705 -4.413 1.00 97.31 98 PHE A C 1
ATOM 713 O O . PHE A 1 98 ? -4.780 -7.942 -4.349 1.00 97.31 98 PHE A O 1
ATOM 720 N N . ARG A 1 99 ? -4.767 -6.048 -5.580 1.00 98.00 99 ARG A N 1
ATOM 721 C CA . ARG A 1 99 ? -4.691 -6.742 -6.874 1.00 98.00 99 ARG A CA 1
ATOM 722 C C . ARG A 1 99 ? -3.663 -6.180 -7.835 1.00 98.00 99 ARG A C 1
ATOM 724 O O . ARG A 1 99 ? -3.519 -4.967 -7.931 1.00 98.00 99 ARG A O 1
ATOM 731 N N . HIS A 1 100 ? -3.012 -7.059 -8.596 1.00 98.12 100 HIS A N 1
ATOM 732 C CA . HIS A 1 100 ? -2.087 -6.666 -9.669 1.00 98.12 100 HIS A CA 1
ATOM 733 C C . HIS A 1 100 ? -0.946 -5.751 -9.211 1.00 98.12 100 HIS A C 1
ATOM 735 O O . HIS A 1 100 ? -0.394 -4.990 -10.000 1.00 98.12 100 HIS A O 1
ATOM 741 N N . ASN A 1 101 ? -0.595 -5.798 -7.927 1.00 97.75 101 ASN A N 1
ATOM 742 C CA . ASN A 1 101 ? 0.526 -5.033 -7.409 1.00 97.75 101 ASN A CA 1
ATOM 743 C C . ASN A 1 101 ? 1.817 -5.819 -7.615 1.00 97.75 101 ASN A C 1
ATOM 745 O O . ASN A 1 101 ? 1.805 -7.051 -7.536 1.00 97.75 101 ASN A O 1
ATOM 749 N N . LYS A 1 102 ? 2.910 -5.102 -7.876 1.00 96.06 102 LYS A N 1
ATOM 750 C CA . LYS A 1 102 ? 4.184 -5.699 -8.254 1.00 96.06 102 LYS A CA 1
ATOM 751 C C . LYS A 1 102 ? 5.348 -5.193 -7.415 1.00 96.06 102 LYS A C 1
ATOM 753 O O . LYS A 1 102 ? 5.528 -3.985 -7.270 1.00 96.06 102 LYS A O 1
ATOM 758 N N . ALA A 1 103 ? 6.170 -6.103 -6.916 1.00 94.06 103 ALA A N 1
ATOM 759 C CA . ALA A 1 103 ? 7.453 -5.798 -6.295 1.00 94.06 103 ALA A CA 1
ATOM 760 C C . ALA A 1 103 ? 8.459 -6.920 -6.544 1.00 94.06 103 ALA A C 1
ATOM 762 O O . ALA A 1 103 ? 8.107 -7.996 -7.010 1.00 94.06 103 ALA A O 1
ATOM 763 N N . LYS A 1 104 ? 9.733 -6.673 -6.232 1.00 91.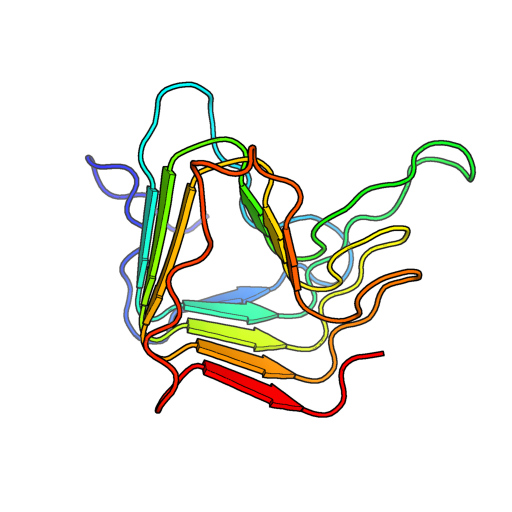56 104 LYS A N 1
ATOM 764 C CA . LYS A 1 104 ? 10.738 -7.738 -6.261 1.00 91.56 104 LYS A CA 1
ATOM 765 C C . LYS A 1 104 ? 10.469 -8.770 -5.162 1.00 91.56 104 LYS A C 1
ATOM 767 O O . LYS A 1 104 ? 10.529 -9.964 -5.424 1.00 91.56 104 LYS A O 1
ATOM 772 N N . ASP A 1 105 ? 10.152 -8.291 -3.961 1.00 86.25 105 ASP A N 1
ATOM 773 C CA . ASP A 1 105 ? 9.844 -9.111 -2.797 1.00 86.25 105 ASP A CA 1
ATOM 774 C C . ASP A 1 105 ? 8.477 -8.686 -2.221 1.00 86.25 105 ASP A C 1
ATOM 776 O O . ASP A 1 105 ? 8.272 -7.537 -1.843 1.00 86.25 105 ASP A O 1
ATOM 780 N N . ALA A 1 106 ? 7.515 -9.608 -2.138 1.00 90.69 106 ALA A N 1
ATOM 781 C CA . ALA A 1 106 ? 6.134 -9.342 -1.706 1.00 90.69 106 ALA A CA 1
ATOM 782 C C . ALA A 1 106 ? 5.371 -8.329 -2.593 1.00 90.69 106 ALA A C 1
ATOM 784 O O . ALA A 1 106 ? 5.256 -7.143 -2.270 1.00 90.69 106 ALA A O 1
ATOM 785 N N . GLY A 1 107 ? 4.752 -8.826 -3.671 1.00 92.38 107 GLY A N 1
ATOM 786 C CA . GLY A 1 107 ? 4.044 -8.017 -4.670 1.00 92.38 107 GLY A CA 1
ATOM 787 C C . GLY A 1 107 ? 2.971 -7.057 -4.149 1.00 92.38 107 GLY A C 1
ATOM 788 O O . GLY A 1 107 ? 2.755 -6.008 -4.738 1.00 92.38 107 GLY A O 1
ATOM 789 N N . ALA A 1 108 ? 2.326 -7.338 -3.014 1.00 95.06 108 ALA A N 1
ATOM 790 C CA . ALA A 1 108 ? 1.285 -6.468 -2.453 1.00 95.06 108 ALA A CA 1
ATOM 791 C C . ALA A 1 108 ? 1.743 -5.662 -1.235 1.00 95.06 108 ALA A C 1
ATOM 793 O O . ALA A 1 108 ? 1.888 -4.443 -1.301 1.00 95.06 108 ALA A O 1
ATOM 794 N N . LEU A 1 109 ? 1.922 -6.350 -0.110 1.00 94.38 109 LEU A N 1
ATOM 795 C CA . LEU A 1 109 ? 2.146 -5.759 1.201 1.00 94.38 109 LEU A CA 1
ATOM 796 C C . LEU A 1 109 ? 3.416 -6.352 1.801 1.00 94.38 109 LEU A C 1
ATOM 798 O O . LEU A 1 109 ? 3.483 -7.557 2.037 1.00 94.38 109 LEU A O 1
ATOM 802 N N . ALA A 1 110 ? 4.379 -5.491 2.108 1.00 92.62 110 ALA A N 1
ATOM 803 C CA . ALA A 1 110 ? 5.525 -5.826 2.936 1.00 92.62 110 ALA A CA 1
ATOM 804 C C . ALA A 1 110 ? 5.348 -5.188 4.313 1.00 92.62 110 ALA A C 1
ATOM 806 O O . ALA A 1 110 ? 5.015 -4.008 4.418 1.00 92.62 110 ALA A O 1
ATOM 807 N N . SER A 1 111 ? 5.562 -5.961 5.377 1.00 88.88 111 SER A N 1
ATOM 808 C CA . SER A 1 111 ? 5.477 -5.450 6.743 1.00 88.88 111 SER A CA 1
ATOM 809 C C . SER A 1 111 ? 6.610 -5.980 7.603 1.00 88.88 111 SER A C 1
ATOM 811 O O . SER A 1 111 ? 6.645 -7.166 7.922 1.00 88.88 111 SER A O 1
ATOM 813 N N . THR A 1 112 ? 7.500 -5.086 8.018 1.00 83.19 112 THR A N 1
ATOM 814 C CA . THR A 1 112 ? 8.714 -5.395 8.791 1.00 83.19 112 THR A CA 1
ATOM 815 C C . THR A 1 112 ? 8.728 -4.727 10.168 1.00 83.19 112 THR A C 1
ATOM 817 O O . THR A 1 112 ? 9.768 -4.662 10.821 1.00 83.19 112 THR A O 1
ATOM 820 N N . GLY A 1 113 ? 7.574 -4.232 10.633 1.00 67.19 113 GLY A N 1
ATOM 821 C CA . GLY A 1 113 ? 7.434 -3.665 11.975 1.00 67.19 113 GLY A CA 1
ATOM 822 C C . GLY A 1 113 ? 7.869 -4.633 13.083 1.00 67.19 113 GLY A C 1
ATOM 823 O O . GLY A 1 113 ? 7.800 -5.853 12.925 1.00 67.19 113 GLY A O 1
ATOM 824 N N . ALA A 1 114 ? 8.326 -4.076 14.212 1.00 59.16 114 ALA A N 1
ATOM 825 C CA . ALA A 1 114 ? 8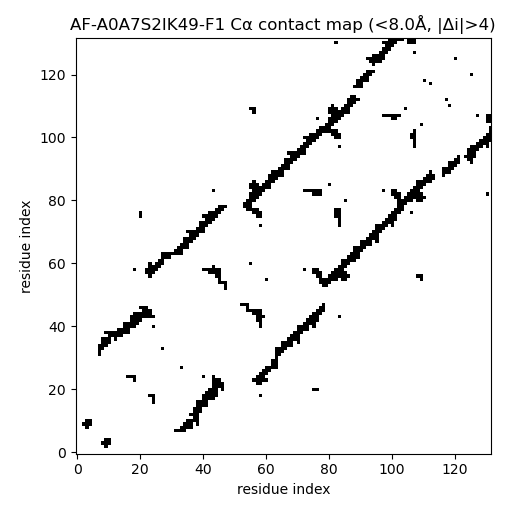.744 -4.845 15.387 1.00 59.16 114 ALA A CA 1
ATOM 826 C C . ALA A 1 114 ? 7.681 -5.887 15.783 1.00 59.16 114 ALA A C 1
ATOM 828 O O . ALA A 1 114 ? 6.489 -5.667 15.597 1.00 59.16 114 ALA A O 1
ATOM 829 N N . SER A 1 115 ? 8.089 -7.022 16.350 1.00 55.41 115 SER A N 1
ATOM 830 C CA . SER A 1 115 ? 7.217 -8.178 16.635 1.00 55.41 115 SER A CA 1
ATOM 831 C C . SER A 1 115 ? 5.994 -7.878 17.524 1.00 55.41 115 SER A C 1
ATOM 833 O O . SER A 1 115 ? 5.019 -8.632 17.500 1.00 55.41 115 SER A O 1
ATOM 835 N N . ASN A 1 116 ? 6.000 -6.765 18.265 1.00 56.34 116 ASN A N 1
ATOM 836 C CA . ASN A 1 116 ? 4.858 -6.244 19.027 1.00 56.34 116 ASN A CA 1
ATOM 837 C C . ASN A 1 116 ? 3.873 -5.386 18.198 1.00 56.34 116 ASN A C 1
ATOM 839 O O . ASN A 1 116 ? 2.748 -5.167 18.637 1.00 56.34 116 ASN A O 1
ATOM 843 N N . LYS A 1 117 ? 4.246 -4.968 16.985 1.00 60.59 117 LYS A N 1
ATOM 844 C CA . LYS A 1 117 ? 3.458 -4.191 16.011 1.00 60.59 117 LYS A CA 1
ATOM 845 C C . LYS A 1 117 ? 2.828 -5.096 14.946 1.00 60.59 117 LYS A C 1
ATOM 847 O O . LYS A 1 117 ? 2.946 -4.860 13.744 1.00 60.59 117 LYS A O 1
ATOM 852 N N . ARG A 1 118 ? 2.200 -6.191 15.388 1.00 61.47 118 ARG A N 1
ATOM 853 C CA . ARG A 1 118 ? 1.603 -7.203 14.496 1.00 61.47 118 ARG A CA 1
ATOM 854 C C . ARG A 1 118 ? 0.572 -6.560 13.567 1.00 61.47 118 ARG A C 1
ATOM 856 O O . ARG A 1 118 ? -0.270 -5.792 14.030 1.00 61.47 118 ARG A O 1
ATOM 863 N N . ILE A 1 119 ? 0.575 -6.958 12.291 1.00 75.25 119 ILE A N 1
ATOM 864 C CA . ILE A 1 119 ? -0.541 -6.650 11.391 1.00 75.25 119 ILE A CA 1
ATOM 865 C C . ILE A 1 119 ? -1.791 -7.326 11.947 1.00 75.25 119 ILE A C 1
ATOM 867 O O . ILE A 1 119 ? -1.812 -8.542 12.159 1.00 75.25 119 ILE A O 1
ATOM 871 N N . LYS A 1 120 ? -2.847 -6.545 12.153 1.00 81.44 120 LYS A N 1
ATOM 872 C CA . LYS A 1 120 ? -4.172 -7.076 12.470 1.00 81.44 120 LYS A CA 1
ATOM 873 C C . LYS A 1 120 ? -5.002 -7.070 11.198 1.00 81.44 120 LYS A C 1
ATOM 875 O O . LYS A 1 120 ? -5.462 -6.022 10.756 1.00 81.44 120 LYS A O 1
ATOM 880 N N . MET A 1 121 ? -5.176 -8.248 10.608 1.00 79.38 121 MET A N 1
ATOM 881 C CA . MET A 1 121 ? -6.104 -8.451 9.500 1.00 79.38 121 MET A CA 1
ATOM 882 C C . MET A 1 121 ? -7.388 -9.054 10.050 1.00 79.38 121 MET A C 1
ATOM 884 O O . MET A 1 121 ? -7.371 -10.127 10.653 1.00 79.38 121 MET A O 1
ATOM 888 N N . HIS A 1 122 ? -8.519 -8.395 9.826 1.00 72.94 122 HIS A N 1
ATOM 889 C CA . HIS A 1 122 ? -9.813 -9.029 10.067 1.00 72.94 122 HIS A CA 1
ATOM 890 C C . HIS A 1 122 ? -10.125 -9.914 8.846 1.00 72.94 122 HIS A C 1
ATOM 892 O O . HIS A 1 122 ? -10.760 -9.489 7.882 1.00 72.94 122 HIS A O 1
ATOM 898 N N . GLY A 1 123 ? -9.566 -11.131 8.873 1.00 54.00 123 GLY A N 1
ATOM 899 C CA . GLY A 1 123 ? -9.259 -11.994 7.720 1.00 54.00 123 GLY A CA 1
ATOM 900 C C . GLY A 1 123 ? -10.408 -12.461 6.820 1.00 54.00 123 GLY A C 1
ATOM 901 O O . GLY A 1 123 ? -10.142 -13.130 5.832 1.00 54.00 123 GLY A O 1
ATOM 902 N N . LYS A 1 124 ? -11.668 -12.097 7.091 1.00 64.25 124 LYS A N 1
ATOM 903 C CA . LYS A 1 124 ? -12.778 -12.373 6.161 1.00 64.25 124 LYS A CA 1
ATOM 904 C C . LYS A 1 124 ? -12.833 -11.379 4.988 1.00 64.25 124 LYS A C 1
ATOM 906 O O . LYS A 1 124 ? -13.513 -11.650 4.006 1.00 64.25 124 LYS A O 1
ATOM 911 N N . TYR A 1 125 ? -12.120 -10.252 5.074 1.00 80.62 125 TYR A N 1
ATOM 912 C CA . TYR A 1 125 ? -12.259 -9.164 4.101 1.00 80.62 125 TYR A CA 1
ATOM 913 C C . TYR A 1 125 ? -10.930 -8.583 3.592 1.00 80.62 125 TYR A C 1
ATOM 915 O O . TYR A 1 125 ? -10.948 -7.571 2.904 1.00 80.62 125 TYR A O 1
ATOM 923 N N . VAL A 1 126 ? -9.777 -9.182 3.911 1.00 90.62 126 VAL A N 1
ATOM 924 C CA . VAL A 1 126 ? -8.498 -8.775 3.300 1.00 90.62 126 VAL A CA 1
ATOM 925 C C . VAL A 1 126 ? -8.151 -9.754 2.184 1.00 90.62 126 VAL A C 1
ATOM 927 O O . VAL A 1 126 ? -7.943 -10.934 2.457 1.00 90.62 126 VAL A O 1
ATOM 930 N N . THR A 1 127 ? -8.115 -9.281 0.942 1.00 93.00 127 THR A N 1
ATOM 931 C CA . THR A 1 127 ? -7.893 -10.108 -0.249 1.00 93.00 127 THR A CA 1
ATOM 932 C C . THR A 1 127 ? -6.599 -9.739 -0.959 1.00 93.00 127 THR A C 1
ATOM 934 O O . THR A 1 127 ? -6.228 -8.572 -1.055 1.00 93.00 127 THR A O 1
ATOM 937 N N . PHE A 1 128 ? -5.920 -10.759 -1.482 1.00 94.44 128 PHE A N 1
ATOM 938 C CA . PHE A 1 128 ? -4.724 -10.634 -2.309 1.00 94.44 128 PHE A CA 1
ATOM 939 C C . PHE A 1 128 ? -4.942 -11.466 -3.574 1.00 94.44 128 PHE A C 1
ATOM 941 O O . PHE A 1 128 ? -5.099 -12.681 -3.473 1.00 94.44 128 PHE A O 1
ATOM 948 N N . ALA A 1 129 ? -4.963 -10.847 -4.754 1.00 96.19 129 ALA A N 1
ATOM 949 C CA . ALA A 1 129 ? -5.104 -11.566 -6.021 1.00 96.19 129 ALA A CA 1
ATOM 950 C C . ALA A 1 129 ? -4.146 -11.026 -7.087 1.00 96.19 129 ALA A C 1
ATOM 952 O O . ALA A 1 129 ? -4.035 -9.820 -7.265 1.00 96.19 129 ALA A O 1
ATOM 953 N N . HIS A 1 130 ? -3.475 -11.914 -7.820 1.00 97.12 130 HIS A N 1
ATOM 954 C CA . HIS A 1 130 ? -2.595 -11.542 -8.939 1.00 97.12 130 HIS A CA 1
ATOM 955 C C . HIS A 1 130 ? -1.498 -10.526 -8.576 1.00 97.12 130 HIS A C 1
ATOM 957 O O . HIS A 1 130 ? -1.168 -9.675 -9.389 1.00 97.12 130 HIS A O 1
ATOM 963 N N . ASN A 1 131 ? -0.975 -10.572 -7.349 1.00 96.44 131 ASN A N 1
ATOM 964 C CA . ASN A 1 131 ? 0.167 -9.744 -6.964 1.00 96.44 131 ASN A CA 1
ATOM 965 C C . ASN A 1 131 ? 1.454 -10.535 -7.213 1.00 96.44 131 ASN A C 1
ATOM 967 O O . ASN A 1 131 ? 1.500 -11.718 -6.867 1.00 96.44 131 ASN A O 1
ATOM 971 N N . GLU A 1 132 ? 2.456 -9.881 -7.794 1.00 92.31 132 GLU A N 1
ATOM 972 C CA . GLU A 1 132 ? 3.722 -10.484 -8.235 1.00 92.31 132 GLU A CA 1
ATOM 973 C C . GLU A 1 132 ? 4.908 -9.901 -7.471 1.00 92.31 132 GLU A C 1
ATOM 975 O O . GLU A 1 132 ? 5.086 -8.664 -7.500 1.00 92.31 132 GLU A O 1
#